Protein AF-A0A7W6E7V9-F1 (afdb_monomer_lite)

pLDDT: mean 77.01, std 16.04, range [40.56, 95.31]

Secondary structure (DSSP, 8-state):
-HHHHHHHHHHHHHHHHHHHHHHHHHHHHHHH--SSTTTSTT--HHHHHHHHHHHHHHHHGGGSS--HHHHHHHHHHHHHHHHHHHHHHHHHHHHHHHHHHH--S-TTSHHHHHHHHHHHHTT-HHHHHHHHHHHHHHHHHHHHHTTTTS---TTSSSSS--

Sequence (162 aa):
MKWFMQMSLERRIFGCATAVAGLIVSFAIANGDWSLVRHLPGWPFHVAAIPGAGLAGLLFCNAFGREGPVGWIIAILAAALMTFVGSVLGAQLLTMSAAVVLGGSIMNLGGALGMLVVVDSATSPLVICVWLLSMAALHLLRRKLRGGWIPPRIWSRKMLSL

Radius of gyration: 19.16 Å; chains: 1; bounding box: 55×26×64 Å

Foldseek 3Di:
DVVVVLVVVLLQVQLQLQLVLLLQLVVCLVVFDDDVCVVVPPQPLSQLSNNLRSVLSSVLLVLAQDDDPVSVVSLVVSLLVSQLRSLLRSQLVSQVVCCVVVVDPRNPCSSVSSNVSSVRLVVTPRSVVSSVVSSVVSRNSSNVSVVVPDDPCPPPPVPVPD

Structure (mmCIF, N/CA/C/O backbone):
data_AF-A0A7W6E7V9-F1
#
_entry.id   AF-A0A7W6E7V9-F1
#
loop_
_atom_site.group_PDB
_atom_site.id
_atom_site.type_symbol
_atom_site.label_atom_id
_atom_site.label_alt_id
_atom_site.label_comp_id
_atom_site.label_asym_id
_atom_site.label_entity_id
_atom_site.label_seq_id
_atom_site.pdbx_PDB_ins_code
_atom_site.Cartn_x
_atom_site.Cartn_y
_atom_site.Cartn_z
_atom_site.occupancy
_atom_site.B_iso_or_equiv
_atom_site.auth_seq_id
_atom_site.auth_comp_id
_atom_site.auth_asym_id
_atom_site.auth_atom_id
_atom_site.pdbx_PDB_model_num
ATOM 1 N N . MET A 1 1 ? 4.360 -12.543 28.096 1.00 52.53 1 MET A N 1
ATOM 2 C CA . MET A 1 1 ? 4.622 -13.236 26.807 1.00 52.53 1 MET A CA 1
ATOM 3 C C . MET A 1 1 ? 3.457 -13.188 25.812 1.00 52.53 1 MET A C 1
ATOM 5 O O . MET A 1 1 ? 3.693 -12.773 24.685 1.00 52.53 1 MET A O 1
ATOM 9 N N . LYS A 1 2 ? 2.209 -13.524 26.192 1.00 45.94 2 LYS A N 1
ATOM 10 C CA . LYS A 1 2 ? 1.043 -13.515 25.271 1.00 45.94 2 LYS A CA 1
ATOM 11 C C . LYS A 1 2 ? 0.804 -12.173 24.546 1.00 45.94 2 LYS A C 1
ATOM 13 O O . LYS A 1 2 ? 0.515 -12.171 23.355 1.00 45.94 2 LYS A O 1
ATOM 18 N N . TRP A 1 3 ? 1.016 -11.044 25.229 1.00 40.56 3 TRP A N 1
ATOM 19 C CA . TRP A 1 3 ? 0.797 -9.698 24.673 1.00 40.56 3 TRP A CA 1
ATOM 20 C C . TRP A 1 3 ? 1.794 -9.309 23.563 1.00 40.56 3 TRP A C 1
ATOM 22 O O . TRP A 1 3 ? 1.407 -8.765 22.532 1.00 40.56 3 TRP A O 1
ATOM 32 N N . PHE A 1 4 ? 3.072 -9.672 23.721 1.00 43.44 4 PHE A N 1
ATOM 33 C CA . PHE A 1 4 ? 4.098 -9.465 22.688 1.00 43.44 4 PHE A CA 1
ATOM 34 C C . PHE A 1 4 ? 3.830 -10.321 21.441 1.00 43.44 4 PHE A C 1
ATOM 36 O O . PHE A 1 4 ? 3.965 -9.840 20.316 1.00 43.44 4 PHE A O 1
ATOM 43 N N . MET A 1 5 ? 3.384 -11.569 21.629 1.00 53.94 5 MET A N 1
ATOM 44 C CA .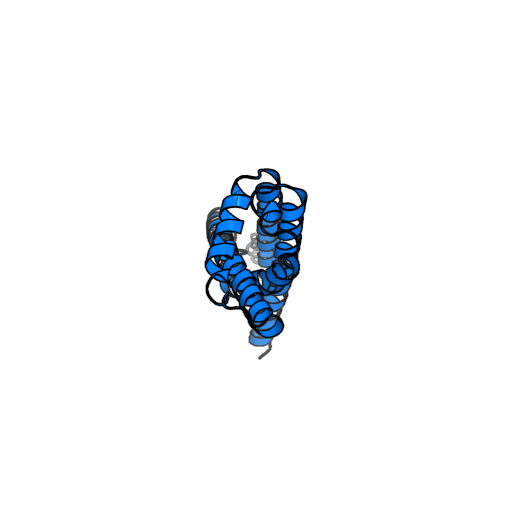 MET A 1 5 ? 2.998 -12.447 20.519 1.00 53.94 5 MET A CA 1
ATOM 45 C C . MET A 1 5 ? 1.764 -11.933 19.763 1.00 53.94 5 MET A C 1
ATOM 47 O O . MET A 1 5 ? 1.778 -11.934 18.533 1.00 53.94 5 MET A O 1
ATOM 51 N N . GLN A 1 6 ? 0.738 -11.425 20.456 1.00 57.06 6 GLN A N 1
ATOM 52 C CA . GLN A 1 6 ? -0.442 -10.826 19.813 1.00 57.06 6 GLN A CA 1
ATOM 53 C C . GLN A 1 6 ? -0.101 -9.573 19.000 1.00 57.06 6 GLN A C 1
ATOM 55 O O . GLN A 1 6 ? -0.512 -9.472 17.844 1.00 57.06 6 GLN A O 1
ATOM 60 N N . MET A 1 7 ? 0.732 -8.674 19.535 1.00 55.59 7 MET A N 1
ATOM 61 C CA . MET A 1 7 ? 1.205 -7.516 18.768 1.00 55.59 7 MET A CA 1
ATOM 62 C C . MET A 1 7 ? 2.016 -7.917 17.530 1.00 55.59 7 MET A C 1
ATOM 64 O O . MET A 1 7 ? 1.944 -7.236 16.504 1.00 55.59 7 MET A O 1
ATOM 68 N N . SER A 1 8 ? 2.755 -9.031 17.588 1.00 73.50 8 SER A N 1
ATOM 69 C CA . SER A 1 8 ? 3.451 -9.564 16.413 1.00 73.50 8 SER A CA 1
ATOM 70 C C . SER A 1 8 ? 2.480 -10.077 15.342 1.00 73.50 8 SER A C 1
ATOM 72 O O . SER A 1 8 ? 2.716 -9.867 14.154 1.00 73.50 8 SER A O 1
ATOM 74 N N . LEU A 1 9 ? 1.365 -10.694 15.747 1.00 81.00 9 LEU A N 1
ATOM 75 C CA . LEU A 1 9 ? 0.398 -11.295 14.833 1.00 81.00 9 LEU A CA 1
ATOM 76 C C . LEU A 1 9 ? -0.442 -10.234 14.117 1.00 81.00 9 LEU A C 1
ATOM 78 O O . LEU A 1 9 ? -0.586 -10.293 12.900 1.00 81.00 9 LEU A O 1
ATOM 82 N N . GLU A 1 10 ? -0.936 -9.227 14.837 1.00 82.44 10 GLU A N 1
ATOM 83 C CA . GLU A 1 10 ? -1.695 -8.123 14.236 1.00 82.44 10 GLU A CA 1
ATOM 84 C C . GLU A 1 10 ? -0.879 -7.362 13.189 1.00 82.44 10 GLU A C 1
ATOM 86 O O . GLU A 1 10 ? -1.392 -7.027 12.121 1.00 82.44 10 GLU A O 1
ATOM 91 N N . ARG A 1 11 ? 0.406 -7.109 13.478 1.00 84.62 11 ARG A N 1
ATOM 92 C CA . ARG A 1 11 ? 1.314 -6.466 12.523 1.00 84.62 11 ARG A CA 1
ATOM 93 C C . ARG A 1 11 ? 1.528 -7.335 11.291 1.00 84.62 11 ARG A C 1
ATOM 95 O O . ARG A 1 11 ? 1.448 -6.809 10.190 1.00 84.62 11 ARG A O 1
ATOM 102 N N . ARG A 1 12 ? 1.731 -8.647 11.458 1.00 85.00 12 ARG A N 1
ATOM 103 C CA . ARG A 1 12 ? 1.862 -9.592 10.334 1.00 85.00 12 ARG A CA 1
ATOM 104 C C . ARG A 1 12 ? 0.611 -9.609 9.459 1.00 85.00 12 ARG A C 1
ATOM 106 O O . ARG A 1 12 ? 0.733 -9.463 8.251 1.00 85.00 12 ARG A O 1
ATOM 113 N N . ILE A 1 13 ? -0.577 -9.711 10.061 1.00 89.25 13 ILE A N 1
ATOM 114 C CA . ILE A 1 13 ? -1.855 -9.686 9.329 1.00 89.25 13 ILE A CA 1
ATOM 115 C C . ILE A 1 13 ? -1.995 -8.375 8.553 1.00 89.25 13 ILE A C 1
ATOM 117 O O . ILE A 1 13 ? -2.340 -8.396 7.375 1.00 89.25 13 ILE A O 1
ATOM 121 N N . PHE A 1 14 ? -1.693 -7.239 9.188 1.00 90.06 14 PHE A N 1
ATOM 122 C CA . PHE A 1 14 ? -1.761 -5.939 8.528 1.00 90.06 14 PHE A CA 1
ATOM 123 C C . PHE A 1 14 ? -0.742 -5.813 7.386 1.00 90.06 14 PHE A C 1
ATOM 125 O O . PHE A 1 14 ? -1.095 -5.336 6.312 1.00 90.06 14 PHE A O 1
ATOM 132 N N . GLY A 1 15 ? 0.491 -6.290 7.576 1.00 88.56 15 GLY A N 1
ATOM 133 C CA . GLY A 1 15 ? 1.508 -6.349 6.525 1.00 88.56 15 GLY A CA 1
ATOM 134 C C . GLY A 1 15 ? 1.051 -7.186 5.329 1.00 88.56 15 GLY A C 1
ATOM 135 O O . GLY A 1 15 ? 1.086 -6.703 4.202 1.00 88.56 15 GLY A O 1
ATOM 136 N N . CYS A 1 16 ? 0.522 -8.392 5.563 1.00 90.12 16 CYS A N 1
ATOM 137 C CA . CYS A 1 16 ? -0.032 -9.236 4.499 1.00 90.12 16 CYS A CA 1
ATOM 138 C C . CYS A 1 16 ? -1.213 -8.566 3.784 1.00 90.12 16 CYS A C 1
ATOM 140 O O . CYS A 1 16 ? -1.259 -8.553 2.558 1.00 90.12 16 CYS A O 1
ATOM 142 N N . ALA A 1 17 ? -2.144 -7.965 4.529 1.00 92.62 17 ALA A N 1
ATOM 143 C CA . ALA A 1 17 ? -3.268 -7.240 3.941 1.00 92.62 17 ALA A CA 1
ATOM 144 C C . ALA A 1 17 ? -2.798 -6.047 3.094 1.00 92.62 17 ALA A C 1
ATOM 146 O O . ALA A 1 17 ? -3.354 -5.788 2.031 1.00 92.62 17 ALA A O 1
ATOM 147 N N . THR A 1 18 ? -1.744 -5.354 3.531 1.00 92.56 18 THR A N 1
ATOM 148 C CA . THR A 1 18 ? -1.155 -4.238 2.781 1.00 92.56 18 THR A CA 1
ATOM 149 C C . THR A 1 18 ? -0.452 -4.729 1.516 1.00 92.56 18 THR A C 1
ATOM 151 O O . THR A 1 18 ? -0.567 -4.088 0.478 1.00 92.56 18 THR A O 1
ATOM 154 N N . ALA A 1 19 ? 0.206 -5.891 1.556 1.00 90.44 19 ALA A N 1
ATOM 155 C CA . ALA A 1 19 ? 0.782 -6.524 0.370 1.00 90.44 19 ALA A CA 1
ATOM 156 C C . ALA A 1 19 ? -0.296 -6.887 -0.668 1.00 90.44 19 ALA A C 1
ATOM 158 O O . ALA A 1 19 ? -0.129 -6.616 -1.856 1.00 90.44 19 ALA A O 1
ATOM 159 N N . VAL A 1 20 ? -1.434 -7.430 -0.217 1.00 92.12 20 VAL A N 1
ATOM 160 C CA . VAL A 1 20 ? -2.594 -7.716 -1.080 1.00 92.12 20 VAL A CA 1
ATOM 161 C C . VAL A 1 20 ? -3.188 -6.426 -1.650 1.00 92.12 20 VAL A C 1
ATOM 163 O O . VAL A 1 20 ? -3.447 -6.355 -2.847 1.00 92.12 20 VAL A O 1
ATOM 166 N N . ALA A 1 21 ? -3.352 -5.385 -0.831 1.00 90.44 21 ALA A N 1
ATOM 167 C CA . ALA A 1 21 ? -3.801 -4.075 -1.297 1.00 90.44 21 ALA A CA 1
ATOM 168 C C . ALA A 1 21 ? -2.846 -3.485 -2.350 1.00 90.44 21 ALA A C 1
ATOM 170 O O . ALA A 1 21 ? -3.298 -2.987 -3.377 1.00 90.44 21 ALA A O 1
ATOM 171 N N . GLY A 1 22 ? -1.532 -3.596 -2.134 1.00 86.31 22 GLY A N 1
ATOM 172 C CA . GLY A 1 22 ? -0.511 -3.188 -3.099 1.00 86.31 22 GLY A CA 1
ATOM 173 C C . GLY A 1 22 ? -0.626 -3.935 -4.427 1.00 86.31 22 GLY A C 1
ATOM 174 O O . GLY A 1 22 ? -0.542 -3.313 -5.482 1.00 86.31 22 GLY A O 1
ATOM 175 N N . LEU A 1 23 ? -0.898 -5.243 -4.389 1.00 87.62 23 LEU A N 1
ATOM 176 C CA . LEU A 1 23 ? -1.144 -6.045 -5.588 1.00 87.62 23 LEU A CA 1
ATOM 177 C C . LEU A 1 23 ? -2.414 -5.598 -6.331 1.00 87.62 23 LEU A C 1
ATOM 179 O O . LEU A 1 23 ? -2.374 -5.417 -7.545 1.00 87.62 23 LEU A O 1
ATOM 183 N N . ILE A 1 24 ? -3.522 -5.374 -5.617 1.00 88.06 24 ILE A N 1
ATOM 184 C CA . ILE A 1 24 ? -4.791 -4.905 -6.202 1.00 88.06 24 ILE A CA 1
ATOM 185 C C . ILE A 1 24 ? -4.605 -3.546 -6.885 1.00 88.06 24 ILE A C 1
ATOM 187 O O . ILE A 1 24 ? -4.993 -3.377 -8.040 1.00 88.06 24 ILE A O 1
ATOM 191 N N . VAL A 1 25 ? -3.978 -2.586 -6.197 1.00 85.75 25 VAL A N 1
ATOM 192 C CA . VAL A 1 25 ? -3.696 -1.255 -6.756 1.00 85.75 25 VAL A CA 1
ATOM 193 C C . VAL A 1 25 ? -2.749 -1.364 -7.950 1.00 85.75 25 VAL A C 1
ATOM 195 O O . VAL A 1 25 ? -2.969 -0.715 -8.964 1.00 85.75 25 VAL A O 1
ATOM 198 N N . SER A 1 26 ? -1.746 -2.240 -7.882 1.00 82.25 26 SER A N 1
ATOM 199 C CA . SER A 1 26 ? -0.842 -2.516 -8.999 1.00 82.25 26 SER A CA 1
ATOM 200 C C . SER A 1 26 ? -1.581 -3.068 -10.227 1.00 82.25 26 SER A C 1
ATOM 202 O O . SER A 1 26 ? -1.313 -2.626 -11.342 1.00 82.25 26 SER A O 1
ATOM 204 N N . PHE A 1 27 ? -2.563 -3.960 -10.058 1.00 82.31 27 PHE A N 1
ATOM 205 C CA . PHE A 1 27 ? -3.432 -4.393 -11.160 1.00 82.31 27 PHE A CA 1
ATOM 206 C C . PHE A 1 27 ? -4.332 -3.276 -11.687 1.00 82.31 27 PHE A C 1
ATOM 208 O O . PHE A 1 27 ? -4.544 -3.195 -12.895 1.00 82.31 27 PHE A O 1
ATOM 215 N N . ALA A 1 28 ? -4.846 -2.404 -10.820 1.00 81.44 28 ALA A N 1
ATOM 216 C CA . ALA A 1 28 ? -5.618 -1.246 -11.259 1.00 81.44 28 ALA A CA 1
ATOM 217 C C . ALA A 1 28 ? -4.765 -0.280 -12.093 1.00 81.44 28 ALA A C 1
ATOM 219 O O . ALA A 1 28 ? -5.239 0.198 -13.114 1.00 81.44 28 ALA A O 1
ATOM 220 N N . ILE A 1 29 ? -3.501 -0.059 -11.719 1.00 77.75 29 ILE A N 1
ATOM 221 C CA . ILE A 1 29 ? -2.542 0.726 -12.512 1.00 77.75 29 ILE A CA 1
ATOM 222 C C . ILE A 1 29 ? -2.314 0.063 -13.877 1.00 77.75 29 ILE A C 1
ATOM 224 O O . ILE A 1 29 ? -2.404 0.727 -14.901 1.00 77.75 29 ILE A O 1
ATOM 228 N N . ALA A 1 30 ? -2.105 -1.258 -13.908 1.00 73.88 30 ALA A N 1
ATOM 229 C CA . ALA A 1 30 ? -1.880 -2.013 -15.147 1.00 73.88 30 ALA A CA 1
ATOM 230 C C . ALA A 1 30 ? -3.032 -1.916 -16.155 1.00 73.88 30 ALA A C 1
ATOM 232 O O . ALA A 1 30 ? -2.803 -1.885 -17.360 1.00 73.88 30 ALA A O 1
ATOM 233 N N . ASN A 1 31 ? -4.268 -1.939 -15.651 1.00 70.69 31 ASN A N 1
ATOM 234 C CA . ASN A 1 31 ? -5.476 -2.011 -16.470 1.00 70.69 31 ASN A CA 1
ATOM 235 C C . ASN A 1 31 ? -6.139 -0.641 -16.689 1.00 70.69 31 ASN A C 1
ATOM 237 O O . ASN A 1 31 ? -6.960 -0.506 -17.593 1.00 70.69 31 ASN A O 1
ATOM 241 N N . GLY A 1 32 ? -5.829 0.349 -15.847 1.00 57.72 32 GLY A N 1
ATOM 242 C CA . GLY A 1 32 ? -6.584 1.594 -15.715 1.00 57.72 32 GLY A CA 1
ATOM 243 C C . GLY A 1 32 ? -5.955 2.831 -16.344 1.00 57.72 32 GLY A C 1
ATOM 244 O O . GLY A 1 32 ? -6.703 3.732 -16.710 1.00 57.72 32 GLY A O 1
ATOM 245 N N . ASP A 1 33 ? -4.628 2.897 -16.498 1.00 58.56 33 ASP A N 1
ATOM 246 C CA . ASP A 1 33 ? -3.982 4.048 -17.137 1.00 58.56 33 ASP A CA 1
ATOM 247 C C . ASP A 1 33 ? -2.634 3.688 -17.768 1.00 58.56 33 ASP A C 1
ATOM 249 O O . ASP A 1 33 ? -1.847 2.922 -17.216 1.00 58.56 33 ASP A O 1
ATOM 253 N N . TRP A 1 34 ? -2.393 4.188 -18.979 1.00 55.62 34 TRP A N 1
ATOM 254 C CA . TRP A 1 34 ? -1.377 3.640 -19.879 1.00 55.62 34 TRP A CA 1
ATOM 255 C C . TRP A 1 34 ? -0.165 4.575 -20.115 1.00 55.62 34 TRP A C 1
ATOM 257 O O . TRP A 1 34 ? 0.557 4.370 -21.089 1.00 55.62 34 TRP A O 1
ATOM 267 N N . SER A 1 35 ? 0.110 5.599 -19.304 1.00 55.72 35 SER A N 1
ATOM 268 C CA . SER A 1 35 ? 1.238 6.515 -19.577 1.00 55.72 35 SER A CA 1
ATOM 269 C C . SER A 1 35 ? 2.608 5.944 -19.177 1.00 55.72 35 SER A C 1
ATOM 271 O O . SER A 1 35 ? 3.438 5.758 -20.070 1.00 55.72 35 SER A O 1
ATOM 273 N N . LEU A 1 36 ? 2.882 5.581 -17.911 1.00 51.50 36 LEU A N 1
ATOM 274 C CA . LEU A 1 36 ? 4.199 5.005 -17.545 1.00 51.50 36 LEU A CA 1
ATOM 275 C C . LEU A 1 36 ? 4.336 3.495 -17.806 1.00 51.50 36 LEU A C 1
ATOM 277 O O . LEU A 1 36 ? 5.425 3.034 -18.149 1.00 51.50 36 LEU A O 1
ATOM 281 N N . VAL A 1 37 ? 3.257 2.709 -17.689 1.00 51.94 37 VAL A N 1
ATOM 282 C CA . VAL A 1 37 ? 3.293 1.244 -17.918 1.00 51.94 37 VAL A CA 1
ATOM 283 C C . VAL A 1 37 ? 3.657 0.909 -19.376 1.00 51.94 37 VAL A C 1
ATOM 285 O O . VAL A 1 37 ? 4.347 -0.079 -19.622 1.00 51.94 37 VAL A O 1
ATOM 288 N N . ARG A 1 38 ? 3.305 1.775 -20.344 1.00 51.03 38 ARG A N 1
ATOM 289 C CA . ARG A 1 38 ? 3.745 1.679 -21.756 1.00 51.03 38 ARG A CA 1
ATOM 290 C C . ARG A 1 38 ? 5.251 1.856 -21.954 1.00 51.03 38 ARG A C 1
ATOM 292 O O . ARG A 1 38 ? 5.764 1.399 -22.970 1.00 51.03 38 ARG A O 1
ATOM 299 N N . HIS A 1 39 ? 5.942 2.516 -21.023 1.00 51.28 39 HIS A N 1
ATOM 300 C CA . HIS A 1 39 ? 7.391 2.753 -21.074 1.00 51.28 39 HIS A CA 1
ATOM 301 C C . HIS A 1 39 ? 8.186 1.710 -20.275 1.00 51.28 39 HIS A C 1
ATOM 303 O O . HIS A 1 39 ? 9.3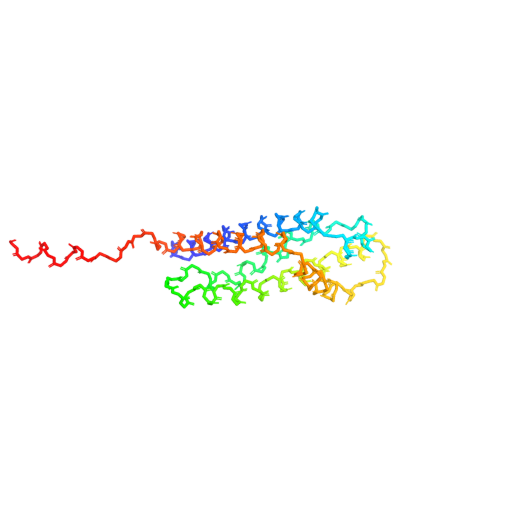96 1.590 -20.454 1.00 51.28 39 HIS A O 1
ATOM 309 N N . LEU A 1 40 ? 7.506 0.915 -19.439 1.00 55.28 40 LEU A N 1
ATOM 310 C CA . LEU A 1 40 ? 8.056 -0.252 -18.742 1.00 55.28 40 LEU A CA 1
ATOM 311 C C . LEU A 1 40 ? 7.337 -1.572 -19.127 1.00 55.28 40 LEU A C 1
ATOM 313 O O . LEU A 1 40 ? 7.033 -2.379 -18.239 1.00 55.28 40 LEU A O 1
ATOM 317 N N . PRO A 1 41 ? 7.034 -1.831 -20.418 1.00 47.97 41 PRO A N 1
ATOM 318 C CA . PRO A 1 41 ? 6.323 -3.035 -20.818 1.00 47.97 41 PRO A CA 1
ATOM 319 C C . PRO A 1 41 ? 7.213 -4.255 -20.547 1.00 47.97 41 PRO A C 1
ATOM 321 O O . PRO A 1 41 ? 8.344 -4.339 -21.022 1.00 47.97 41 PRO A O 1
ATOM 324 N N . GLY A 1 42 ? 6.710 -5.198 -19.749 1.00 55.50 42 GLY A N 1
ATOM 325 C CA . GLY A 1 42 ? 7.413 -6.440 -19.406 1.00 55.50 42 GLY A CA 1
ATOM 326 C C . GLY A 1 42 ? 8.168 -6.435 -18.073 1.00 55.50 42 GLY A C 1
ATOM 327 O O . GLY A 1 42 ? 8.745 -7.459 -17.712 1.00 55.50 42 GLY A O 1
ATOM 328 N N . TRP A 1 43 ? 8.157 -5.341 -17.303 1.00 57.81 43 TRP A N 1
ATOM 329 C CA . TRP A 1 43 ? 8.734 -5.357 -15.953 1.00 57.81 43 TRP A CA 1
ATOM 330 C C . TRP A 1 43 ? 7.797 -6.062 -14.959 1.00 57.81 43 TRP A C 1
ATOM 332 O O . TRP A 1 43 ? 6.597 -5.785 -14.964 1.00 57.81 43 TRP A O 1
ATOM 342 N N . PRO A 1 44 ? 8.294 -6.933 -14.058 1.00 66.56 44 PRO A N 1
ATOM 343 C CA . PRO A 1 44 ? 7.460 -7.623 -13.072 1.00 66.56 44 PRO A CA 1
ATOM 344 C C . PRO A 1 44 ? 7.073 -6.704 -11.896 1.00 66.56 44 PRO A C 1
ATOM 346 O O . PRO A 1 44 ? 7.269 -7.028 -10.726 1.00 66.56 44 PRO A O 1
ATOM 349 N N . PHE A 1 45 ? 6.501 -5.533 -12.190 1.00 66.12 45 PHE A N 1
ATOM 350 C CA . PHE A 1 45 ? 6.153 -4.513 -11.195 1.00 66.12 45 PHE A CA 1
ATOM 351 C C . PHE A 1 45 ? 5.117 -5.010 -10.173 1.00 66.12 45 PHE A C 1
ATOM 353 O O . PHE A 1 45 ? 5.184 -4.642 -9.002 1.00 66.12 45 PHE A O 1
ATOM 360 N N . HIS A 1 46 ? 4.228 -5.924 -10.573 1.00 72.38 46 HIS A N 1
ATOM 361 C CA . HIS A 1 46 ? 3.319 -6.633 -9.666 1.00 72.38 46 HIS A CA 1
ATOM 362 C C . HIS A 1 46 ? 4.064 -7.416 -8.578 1.00 72.38 46 HIS A C 1
ATOM 364 O O . HIS A 1 46 ? 3.668 -7.408 -7.414 1.00 72.38 46 HIS A O 1
ATOM 370 N N . VAL A 1 47 ? 5.172 -8.066 -8.950 1.00 71.12 47 VAL A N 1
ATOM 371 C CA . VAL A 1 47 ? 5.995 -8.877 -8.041 1.00 71.12 47 VAL A CA 1
ATOM 372 C C . VAL A 1 47 ? 6.711 -7.986 -7.032 1.00 71.12 47 VAL A C 1
ATOM 374 O O . VAL A 1 47 ? 6.848 -8.367 -5.876 1.00 71.12 47 VAL A O 1
ATOM 377 N N . ALA A 1 48 ? 7.109 -6.782 -7.440 1.00 73.12 48 ALA A N 1
ATOM 378 C CA . ALA A 1 48 ? 7.727 -5.779 -6.577 1.00 73.12 48 ALA A CA 1
ATOM 379 C C . ALA A 1 48 ? 6.737 -5.058 -5.649 1.00 73.12 48 ALA A C 1
ATOM 381 O O . ALA A 1 48 ? 7.091 -4.697 -4.522 1.00 73.12 48 ALA A O 1
ATOM 382 N N . ALA A 1 49 ? 5.491 -4.875 -6.095 1.00 75.62 49 ALA A N 1
ATOM 383 C CA . ALA A 1 49 ? 4.445 -4.219 -5.317 1.00 75.62 49 ALA A CA 1
ATOM 384 C C . ALA A 1 49 ? 4.118 -4.980 -4.021 1.00 75.62 49 ALA A C 1
ATOM 386 O O . ALA A 1 49 ? 3.868 -4.358 -2.991 1.00 75.62 49 ALA A O 1
ATOM 387 N N . ILE A 1 50 ? 4.182 -6.316 -4.046 1.00 82.31 50 ILE A N 1
ATOM 388 C CA . ILE A 1 50 ? 3.891 -7.187 -2.896 1.00 82.31 50 ILE A CA 1
ATOM 389 C C . ILE A 1 50 ? 4.866 -6.947 -1.721 1.00 82.31 50 ILE A C 1
ATOM 391 O O . ILE A 1 50 ? 4.403 -6.549 -0.647 1.00 82.31 50 ILE A O 1
ATOM 395 N N . PRO A 1 51 ? 6.194 -7.154 -1.858 1.00 84.00 51 PRO A N 1
ATOM 396 C CA . PRO A 1 51 ? 7.135 -6.949 -0.761 1.00 84.00 51 PRO A CA 1
ATOM 397 C C . PRO A 1 51 ? 7.246 -5.471 -0.371 1.00 84.00 51 PRO A C 1
ATOM 399 O O . PRO A 1 51 ? 7.309 -5.173 0.821 1.00 84.00 51 PRO A O 1
ATOM 402 N N . GLY A 1 52 ? 7.202 -4.545 -1.338 1.00 86.44 52 GLY A N 1
ATOM 403 C CA . GLY A 1 52 ? 7.251 -3.107 -1.069 1.00 86.44 52 GLY A CA 1
ATOM 404 C C . GLY A 1 52 ? 6.081 -2.635 -0.203 1.00 86.44 52 GLY A C 1
ATOM 405 O O . GLY A 1 52 ? 6.284 -2.066 0.873 1.00 86.44 52 GLY A O 1
ATOM 406 N N . ALA A 1 53 ? 4.847 -2.939 -0.618 1.00 88.19 53 ALA A N 1
ATOM 407 C CA . ALA A 1 53 ? 3.651 -2.578 0.137 1.00 88.19 53 ALA A CA 1
ATOM 408 C C . ALA A 1 53 ? 3.556 -3.335 1.471 1.00 88.19 53 ALA A C 1
ATOM 410 O O . ALA A 1 53 ? 3.182 -2.744 2.482 1.00 88.19 53 ALA A O 1
ATOM 411 N N . GLY A 1 54 ? 3.941 -4.614 1.513 1.00 87.56 54 GLY A N 1
ATOM 412 C CA . GLY A 1 54 ? 3.944 -5.402 2.746 1.00 87.56 54 GLY A CA 1
ATOM 413 C C . GLY A 1 54 ? 4.872 -4.829 3.821 1.00 87.56 54 GLY A C 1
ATOM 414 O O . GLY A 1 54 ? 4.456 -4.657 4.970 1.00 87.56 54 GLY A O 1
ATOM 415 N N . LEU A 1 55 ? 6.107 -4.471 3.448 1.00 89.19 55 LEU A N 1
ATOM 416 C CA . LEU A 1 55 ? 7.074 -3.839 4.351 1.00 89.19 55 LEU A CA 1
ATOM 417 C C . LEU A 1 55 ? 6.604 -2.454 4.804 1.00 89.19 55 LEU A C 1
ATOM 419 O O . LEU A 1 55 ? 6.644 -2.154 5.999 1.00 89.19 55 LEU A O 1
ATOM 423 N N . ALA A 1 56 ? 6.093 -1.631 3.885 1.00 89.75 56 ALA A N 1
ATOM 424 C CA . ALA A 1 56 ? 5.531 -0.331 4.236 1.00 89.75 56 ALA A CA 1
ATOM 425 C C . ALA A 1 56 ? 4.336 -0.476 5.198 1.00 89.75 56 ALA A C 1
ATOM 427 O O . ALA A 1 56 ? 4.251 0.239 6.196 1.00 89.75 56 ALA A O 1
ATOM 428 N N . GLY A 1 57 ? 3.473 -1.471 4.988 1.00 87.19 57 GLY A N 1
ATOM 429 C CA . GLY A 1 57 ? 2.381 -1.801 5.902 1.00 87.19 57 GLY A CA 1
ATOM 430 C C . GLY A 1 57 ? 2.860 -2.083 7.326 1.00 87.19 57 GLY A C 1
ATOM 431 O O . GLY A 1 57 ? 2.271 -1.589 8.287 1.00 87.19 57 GLY A O 1
ATOM 432 N N . LEU A 1 58 ? 3.969 -2.812 7.491 1.00 88.88 58 LEU A N 1
ATOM 433 C CA . LEU A 1 58 ? 4.557 -3.072 8.811 1.00 88.88 58 LEU A CA 1
ATOM 434 C C . LEU A 1 58 ? 5.054 -1.793 9.500 1.00 88.88 58 LEU A C 1
ATOM 436 O O . LEU A 1 58 ? 4.859 -1.646 10.710 1.00 88.88 58 LEU A O 1
ATOM 440 N N . LEU A 1 59 ? 5.655 -0.872 8.740 1.00 88.44 59 LEU A N 1
ATOM 441 C CA . LEU A 1 59 ? 6.171 0.402 9.250 1.00 88.44 59 LEU A CA 1
ATOM 442 C C . LEU A 1 59 ? 5.039 1.350 9.671 1.00 88.44 59 LEU A C 1
ATOM 444 O O . LEU A 1 59 ? 5.090 1.948 10.746 1.00 88.44 59 LEU A O 1
ATOM 448 N N . PHE A 1 60 ? 3.985 1.445 8.858 1.00 90.94 60 PHE A N 1
ATOM 449 C CA . PHE A 1 60 ? 2.902 2.416 9.044 1.00 90.94 60 PHE A CA 1
ATOM 450 C C . PHE A 1 60 ? 1.675 1.864 9.792 1.00 90.94 60 PHE A C 1
ATOM 452 O O . PHE A 1 60 ? 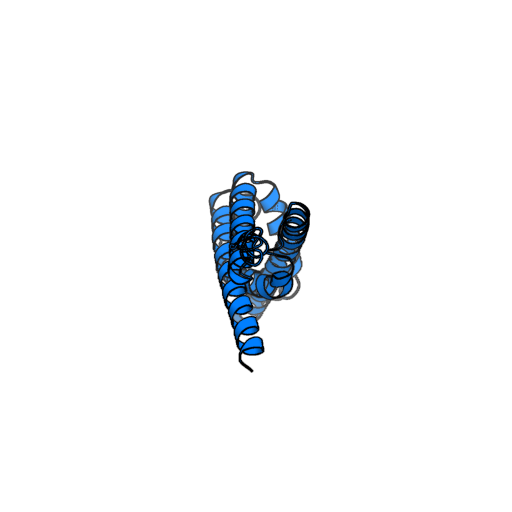0.750 2.617 10.094 1.00 90.94 60 PHE A O 1
ATOM 459 N N . CYS A 1 61 ? 1.671 0.587 10.191 1.00 88.75 61 CYS A N 1
ATOM 460 C CA . CYS A 1 61 ? 0.560 -0.099 10.876 1.00 88.75 61 CYS A CA 1
ATOM 461 C C . CYS A 1 61 ? -0.056 0.676 12.062 1.00 88.75 61 CYS A C 1
ATOM 463 O O . CYS A 1 61 ? -1.264 0.612 12.322 1.00 88.75 61 CYS A O 1
ATOM 465 N N . ASN A 1 62 ? 0.755 1.436 12.803 1.00 88.25 62 ASN A N 1
ATOM 466 C CA . ASN A 1 62 ? 0.292 2.182 13.974 1.00 88.25 62 ASN A CA 1
ATOM 467 C C . ASN A 1 62 ? -0.510 3.451 13.640 1.00 88.25 62 ASN A C 1
ATOM 469 O O . ASN A 1 62 ? -1.246 3.932 14.508 1.00 88.25 62 ASN A O 1
ATOM 473 N N . ALA A 1 63 ? -0.398 3.969 12.417 1.00 89.44 63 ALA A N 1
ATOM 474 C CA . ALA A 1 63 ? -1.137 5.144 11.967 1.00 89.44 63 ALA A CA 1
ATOM 475 C C . ALA A 1 63 ? -2.603 4.826 11.615 1.00 89.44 63 ALA A C 1
ATOM 477 O O . ALA A 1 63 ? -3.459 5.705 11.667 1.00 89.44 63 ALA A O 1
ATOM 478 N N . PHE A 1 64 ? -2.914 3.559 11.329 1.00 91.19 64 PHE A N 1
ATOM 479 C CA . PHE A 1 64 ? -4.249 3.108 10.939 1.00 91.19 64 PHE A CA 1
ATOM 480 C C . PHE A 1 64 ? -5.098 2.639 12.132 1.00 91.19 64 PHE A C 1
ATOM 482 O O . PHE A 1 64 ? -4.586 2.216 13.178 1.00 91.19 64 PHE A O 1
ATOM 489 N N . GLY A 1 65 ? -6.422 2.670 11.943 1.00 88.81 65 GLY A N 1
ATOM 490 C CA . GLY A 1 65 ? -7.415 2.112 12.863 1.00 88.81 65 GLY A CA 1
ATOM 491 C C . GLY A 1 65 ? -7.732 2.956 14.099 1.00 88.81 65 GLY A C 1
ATOM 492 O O . GLY A 1 65 ? -8.251 2.413 15.072 1.00 88.81 65 GLY A O 1
ATOM 493 N N . ARG A 1 66 ? -7.388 4.250 14.091 1.00 89.00 66 ARG A N 1
ATOM 494 C CA . ARG A 1 66 ? -7.776 5.212 15.136 1.00 89.00 66 ARG A CA 1
ATOM 495 C C . ARG A 1 66 ? -9.219 5.665 14.911 1.00 89.00 66 ARG A C 1
ATOM 497 O O . ARG A 1 66 ? -9.630 5.841 13.771 1.00 89.00 66 ARG A O 1
ATOM 504 N N . GLU A 1 67 ? -9.970 5.870 15.986 1.00 87.25 67 GLU A N 1
ATOM 505 C CA . GLU A 1 67 ? -11.369 6.296 15.897 1.00 87.25 67 GLU A CA 1
ATOM 506 C C . GLU A 1 67 ? -11.514 7.801 15.629 1.00 87.25 67 GLU A C 1
ATOM 508 O O . GLU A 1 67 ? -10.614 8.595 15.915 1.00 87.25 67 GLU A O 1
ATOM 513 N N . GLY A 1 68 ? -12.681 8.189 15.107 1.00 87.25 68 GLY A N 1
ATOM 514 C CA . GLY A 1 68 ? -13.045 9.585 14.867 1.00 87.25 68 GLY A CA 1
ATOM 515 C C . GLY A 1 68 ? -12.428 10.206 13.602 1.00 87.25 68 GLY A C 1
ATOM 516 O O . GLY A 1 68 ? -11.621 9.577 12.914 1.00 87.25 68 GLY A O 1
ATOM 517 N N . PRO A 1 69 ? -12.805 11.458 13.279 1.00 88.75 69 PRO A N 1
ATOM 518 C CA . PRO A 1 69 ? -12.379 12.145 12.054 1.00 88.75 69 PRO A CA 1
ATOM 519 C C . PRO A 1 69 ? -10.863 12.378 12.003 1.00 88.75 69 PRO A C 1
ATOM 521 O O . PRO A 1 69 ? -10.238 12.192 10.963 1.00 88.75 69 PRO A O 1
ATOM 524 N N . VAL A 1 70 ? -10.241 12.688 13.144 1.00 89.56 70 VAL A N 1
ATOM 525 C CA . VAL A 1 70 ? -8.781 12.844 13.254 1.00 89.56 70 VAL A CA 1
ATOM 526 C C . VAL A 1 70 ? -8.055 11.540 12.907 1.00 89.56 70 VAL A C 1
ATOM 528 O O . VAL A 1 70 ? -7.005 11.563 12.268 1.00 89.56 70 VAL A O 1
ATOM 531 N N . GLY A 1 71 ? -8.627 10.387 13.273 1.00 87.94 71 GLY A N 1
ATOM 532 C CA . GLY A 1 71 ? -8.077 9.080 12.928 1.00 87.94 71 GLY A CA 1
ATOM 533 C C . GLY A 1 71 ? -8.041 8.818 11.422 1.00 87.94 71 GLY A C 1
ATOM 534 O O . GLY A 1 71 ? -7.060 8.262 10.928 1.00 87.94 71 GLY A O 1
ATOM 535 N N . TRP A 1 72 ? -9.063 9.270 10.692 1.00 91.75 72 TRP A N 1
ATOM 536 C CA . TRP A 1 72 ? -9.112 9.197 9.230 1.00 91.75 72 TRP A CA 1
ATOM 537 C C . TRP A 1 72 ? -8.104 10.128 8.562 1.00 91.75 72 TRP A C 1
ATOM 539 O O . TRP A 1 72 ? -7.415 9.699 7.640 1.00 91.75 72 TRP A O 1
ATOM 549 N N . ILE A 1 73 ? -7.953 11.359 9.060 1.00 92.94 73 ILE A N 1
ATOM 550 C CA . ILE A 1 73 ? -6.957 12.311 8.540 1.00 92.94 73 ILE A CA 1
ATOM 551 C C . ILE A 1 73 ? -5.545 11.730 8.682 1.00 92.94 73 ILE A C 1
ATOM 553 O O . ILE A 1 73 ? -4.795 11.676 7.709 1.00 92.94 73 ILE A O 1
ATOM 557 N N . ILE A 1 74 ? -5.202 11.224 9.873 1.00 91.94 74 ILE A N 1
ATOM 558 C CA . ILE A 1 74 ? -3.905 10.577 10.119 1.00 91.94 74 ILE A CA 1
ATOM 559 C C . ILE A 1 74 ? -3.717 9.375 9.188 1.00 91.94 74 ILE A C 1
ATOM 561 O O . ILE A 1 74 ? -2.632 9.190 8.640 1.00 91.94 74 ILE A O 1
ATOM 565 N N . ALA A 1 75 ? -4.761 8.567 8.991 1.00 91.69 75 ALA A N 1
ATOM 566 C CA . ALA A 1 75 ? -4.687 7.391 8.135 1.00 91.69 75 ALA A CA 1
ATOM 567 C C . ALA A 1 75 ? -4.477 7.743 6.659 1.00 91.69 75 ALA A C 1
ATOM 569 O O . ALA A 1 75 ? -3.698 7.063 6.005 1.00 91.69 75 ALA A O 1
ATOM 570 N N . ILE A 1 76 ? -5.110 8.800 6.144 1.00 93.75 76 ILE A N 1
ATOM 571 C CA . ILE A 1 76 ? -4.921 9.257 4.758 1.00 93.75 76 ILE A CA 1
ATOM 572 C C . ILE A 1 76 ? -3.499 9.790 4.552 1.00 93.75 76 ILE A C 1
ATOM 574 O O . ILE A 1 76 ? -2.833 9.398 3.595 1.00 93.75 76 ILE A O 1
ATOM 578 N N . LEU A 1 77 ? -3.000 10.625 5.470 1.00 94.38 77 LEU A N 1
ATOM 579 C CA . LEU A 1 77 ? -1.626 11.139 5.404 1.00 94.38 77 LEU A CA 1
ATOM 580 C C . LEU A 1 77 ? -0.601 10.000 5.465 1.00 94.38 77 LEU A C 1
ATOM 582 O O . LEU A 1 77 ? 0.333 9.941 4.664 1.00 94.38 77 LEU A O 1
ATOM 586 N N . ALA A 1 78 ? -0.805 9.053 6.383 1.00 92.81 78 ALA A N 1
ATOM 587 C CA . ALA A 1 78 ? 0.035 7.871 6.488 1.00 92.81 78 ALA A CA 1
ATOM 588 C C . ALA A 1 78 ? -0.090 6.956 5.267 1.00 92.81 78 ALA A C 1
ATOM 590 O O . ALA A 1 78 ? 0.913 6.395 4.851 1.00 92.81 78 ALA A O 1
ATOM 591 N N . ALA A 1 79 ? -1.276 6.818 4.670 1.00 92.56 79 ALA A N 1
ATOM 592 C CA . ALA A 1 79 ? -1.487 6.033 3.459 1.00 92.56 79 ALA A CA 1
ATOM 593 C C . ALA A 1 79 ? -0.711 6.605 2.272 1.00 92.56 79 ALA A C 1
ATOM 595 O O . ALA A 1 79 ? -0.072 5.841 1.549 1.00 92.56 79 ALA A O 1
ATOM 596 N N . ALA A 1 80 ? -0.713 7.929 2.094 1.00 92.56 80 ALA A N 1
ATOM 597 C CA . ALA A 1 80 ? 0.074 8.582 1.052 1.00 92.56 80 ALA A CA 1
ATOM 598 C C . ALA A 1 80 ? 1.572 8.291 1.243 1.00 92.56 80 ALA A C 1
ATOM 600 O O . ALA A 1 80 ? 2.212 7.732 0.353 1.00 92.56 80 ALA A O 1
ATOM 601 N N . LEU A 1 81 ? 2.110 8.556 2.439 1.00 93.81 81 LEU A N 1
ATOM 602 C CA . LEU A 1 81 ? 3.516 8.283 2.767 1.00 93.81 81 LEU A CA 1
ATOM 603 C C . LEU A 1 81 ? 3.879 6.799 2.622 1.00 93.81 81 LEU A C 1
ATOM 605 O O . LEU A 1 81 ? 4.905 6.466 2.035 1.00 93.81 81 LEU A O 1
ATOM 609 N N . MET A 1 82 ? 3.020 5.904 3.107 1.00 94.38 82 MET A N 1
ATOM 610 C CA . MET A 1 82 ? 3.182 4.455 2.986 1.00 94.38 82 MET A CA 1
ATOM 611 C C . MET A 1 82 ? 3.215 4.014 1.522 1.00 94.38 82 MET A C 1
ATOM 613 O O . MET A 1 82 ? 3.975 3.114 1.182 1.00 94.38 82 MET A O 1
ATOM 617 N N . THR A 1 83 ? 2.433 4.655 0.652 1.00 91.12 83 THR A N 1
ATOM 618 C CA . THR A 1 83 ? 2.406 4.361 -0.787 1.00 91.12 83 THR A CA 1
ATOM 619 C C . THR A 1 83 ? 3.717 4.772 -1.454 1.00 91.12 83 THR A C 1
ATOM 621 O O . THR A 1 83 ? 4.294 3.973 -2.188 1.00 91.12 83 THR A O 1
ATOM 624 N N . PHE A 1 84 ? 4.252 5.956 -1.134 1.00 91.19 84 PHE A N 1
ATOM 625 C CA . PHE A 1 84 ? 5.574 6.376 -1.615 1.00 91.19 84 PHE A CA 1
ATOM 626 C C . PHE A 1 84 ? 6.685 5.447 -1.120 1.00 91.19 84 PHE A C 1
ATOM 628 O O . PHE A 1 84 ? 7.456 4.933 -1.927 1.00 91.19 84 PHE A O 1
ATOM 635 N N . VAL A 1 85 ? 6.738 5.171 0.187 1.00 92.12 85 VAL A N 1
ATOM 636 C CA . VAL A 1 85 ? 7.748 4.278 0.778 1.00 92.12 85 VAL A CA 1
ATOM 637 C C . VAL A 1 85 ? 7.641 2.871 0.193 1.00 92.12 85 VAL A C 1
ATOM 639 O O . VAL A 1 85 ? 8.651 2.291 -0.195 1.00 92.12 85 VAL A O 1
ATOM 642 N N . GLY A 1 86 ? 6.429 2.327 0.082 1.00 90.19 86 GLY A N 1
ATOM 643 C CA . GLY A 1 86 ? 6.199 1.000 -0.479 1.00 90.19 86 GLY A CA 1
ATOM 644 C C . GLY A 1 86 ? 6.602 0.903 -1.947 1.00 90.19 86 GLY A C 1
ATOM 645 O O . GLY A 1 86 ? 7.235 -0.077 -2.332 1.00 90.19 86 GLY A O 1
ATOM 646 N N . SER A 1 87 ? 6.307 1.933 -2.743 1.00 87.25 87 SER A N 1
ATOM 647 C CA . SER A 1 87 ? 6.701 1.991 -4.152 1.00 87.25 87 SER A CA 1
ATOM 648 C C . SER A 1 87 ? 8.220 2.084 -4.320 1.00 87.25 87 SER A C 1
ATOM 650 O O . SER A 1 87 ? 8.801 1.322 -5.089 1.00 87.25 87 SER A O 1
ATOM 652 N N . VAL A 1 88 ? 8.885 2.950 -3.545 1.00 89.00 88 VAL A N 1
ATOM 653 C CA . VAL A 1 88 ? 10.352 3.083 -3.536 1.00 89.00 88 VAL A CA 1
ATOM 654 C C . VAL A 1 88 ? 11.017 1.765 -3.145 1.00 89.00 88 VAL A C 1
ATOM 656 O O . VAL A 1 88 ? 11.913 1.302 -3.847 1.00 89.00 88 VAL A O 1
ATOM 659 N N . LEU A 1 89 ? 10.565 1.131 -2.058 1.00 87.50 89 LEU A N 1
ATOM 660 C CA . LEU A 1 89 ? 11.110 -0.148 -1.599 1.00 87.50 89 LEU A CA 1
ATOM 661 C C . LEU A 1 89 ? 10.885 -1.259 -2.627 1.00 87.50 89 LEU A C 1
ATOM 663 O O . LEU A 1 89 ? 11.816 -1.995 -2.943 1.00 87.50 89 LEU A O 1
ATOM 667 N N . GLY A 1 90 ? 9.670 -1.370 -3.168 1.00 85.44 90 GLY A N 1
ATOM 668 C CA . GLY A 1 90 ? 9.341 -2.367 -4.183 1.00 85.44 90 GLY A CA 1
ATOM 669 C C . GLY A 1 90 ? 10.202 -2.204 -5.434 1.00 85.44 90 GLY A C 1
ATOM 670 O O . GLY A 1 90 ? 10.861 -3.150 -5.863 1.00 85.44 90 GLY A O 1
ATOM 671 N N . ALA A 1 91 ? 10.254 -0.993 -5.988 1.00 82.94 91 ALA A N 1
ATOM 672 C CA . ALA A 1 91 ? 11.023 -0.705 -7.192 1.00 82.94 91 ALA A CA 1
ATOM 673 C C . ALA A 1 91 ? 12.536 -0.881 -6.979 1.00 82.94 91 ALA A C 1
ATOM 675 O O . ALA A 1 91 ? 13.209 -1.417 -7.854 1.00 82.94 91 ALA A O 1
ATOM 676 N N . GLN A 1 92 ? 13.068 -0.523 -5.806 1.00 83.69 92 GLN A N 1
ATOM 677 C CA . GLN A 1 92 ? 14.475 -0.757 -5.478 1.00 83.69 92 GLN A CA 1
ATOM 678 C C . GLN A 1 92 ? 14.809 -2.255 -5.382 1.00 83.69 92 GLN A C 1
ATOM 680 O O . GLN A 1 92 ? 15.828 -2.697 -5.913 1.00 83.69 92 GLN A O 1
ATOM 685 N N . LEU A 1 93 ? 13.945 -3.059 -4.754 1.00 82.12 93 LEU A N 1
ATOM 686 C CA . LEU A 1 93 ? 14.113 -4.517 -4.702 1.00 82.12 93 LEU A CA 1
ATOM 687 C C . LEU A 1 93 ? 14.084 -5.138 -6.107 1.00 82.12 93 LEU A C 1
ATOM 689 O O . LEU A 1 93 ? 14.877 -6.032 -6.417 1.00 82.12 93 LEU A O 1
ATOM 693 N N . LEU A 1 94 ? 13.207 -4.636 -6.977 1.00 78.75 94 LEU A N 1
ATOM 694 C CA . LEU A 1 94 ? 13.134 -5.053 -8.374 1.00 78.75 94 LEU A CA 1
ATOM 695 C C . LEU A 1 94 ? 14.430 -4.734 -9.131 1.00 78.75 94 LEU A C 1
ATOM 697 O O . LEU A 1 94 ? 14.986 -5.608 -9.786 1.00 78.75 94 LEU A O 1
ATOM 701 N N . THR A 1 95 ? 14.946 -3.506 -9.030 1.00 76.94 95 THR A N 1
ATOM 702 C CA . THR A 1 95 ? 16.164 -3.117 -9.757 1.00 76.94 95 THR A CA 1
ATOM 703 C C . THR A 1 95 ? 17.401 -3.842 -9.243 1.00 76.94 95 THR A C 1
ATOM 705 O O . THR A 1 95 ? 18.271 -4.191 -10.037 1.00 76.94 95 THR A O 1
ATOM 708 N N . MET A 1 96 ? 17.477 -4.120 -7.937 1.00 77.25 96 MET A N 1
ATOM 709 C CA . MET A 1 96 ? 18.566 -4.916 -7.362 1.00 77.25 96 MET A CA 1
ATOM 710 C C . MET A 1 96 ? 18.511 -6.372 -7.835 1.00 77.25 96 MET A C 1
ATOM 712 O O . MET A 1 96 ? 19.530 -6.912 -8.256 1.00 77.25 96 MET A O 1
ATOM 716 N N . SER A 1 97 ? 17.332 -7.001 -7.824 1.00 74.31 97 SER A N 1
ATOM 717 C CA . SER A 1 97 ? 17.182 -8.378 -8.321 1.00 74.31 97 SER A CA 1
ATOM 718 C C . SER A 1 97 ? 17.453 -8.485 -9.826 1.00 74.31 97 SER A C 1
ATOM 720 O O . SER A 1 97 ? 18.168 -9.390 -10.252 1.00 74.31 97 SER A O 1
ATOM 722 N N . ALA A 1 98 ? 16.988 -7.521 -10.624 1.00 71.31 98 ALA A N 1
ATOM 723 C CA . ALA A 1 98 ? 17.300 -7.444 -12.048 1.00 71.31 98 ALA A CA 1
ATOM 724 C C . ALA A 1 98 ? 18.805 -7.255 -12.312 1.00 71.31 98 ALA A C 1
ATOM 726 O O . ALA A 1 98 ? 19.347 -7.901 -13.204 1.00 71.31 98 ALA A O 1
ATOM 727 N N . ALA A 1 99 ? 19.500 -6.426 -11.524 1.00 71.75 99 ALA A N 1
ATOM 728 C CA . ALA A 1 99 ? 20.946 -6.229 -11.649 1.00 71.75 99 ALA A CA 1
ATOM 729 C C . ALA A 1 99 ? 21.743 -7.515 -11.366 1.00 71.75 99 ALA A C 1
ATOM 731 O O . ALA A 1 99 ? 22.698 -7.807 -12.083 1.00 71.75 99 ALA A O 1
ATOM 732 N N . VAL A 1 100 ? 21.325 -8.304 -10.368 1.00 73.25 100 VAL A N 1
ATOM 733 C CA . VAL A 1 100 ? 21.952 -9.596 -10.034 1.00 73.25 100 VAL A CA 1
ATOM 734 C C . VAL A 1 100 ? 21.758 -10.626 -11.150 1.00 73.25 100 VAL A C 1
ATOM 736 O O . VAL A 1 100 ? 22.681 -11.374 -11.452 1.00 73.25 100 VAL A O 1
ATOM 739 N N . VAL A 1 101 ? 20.576 -10.668 -11.772 1.00 67.75 101 VAL A N 1
ATOM 740 C CA . VAL A 1 101 ? 20.232 -11.685 -12.782 1.00 67.75 101 VAL A CA 1
ATOM 741 C C . VAL A 1 101 ? 20.723 -11.317 -14.189 1.00 67.75 101 VAL A C 1
ATOM 743 O O . VAL A 1 101 ? 21.106 -12.202 -14.947 1.00 67.75 101 VAL A O 1
ATOM 746 N N . LEU A 1 102 ? 20.717 -10.030 -14.552 1.00 63.91 102 LEU A N 1
ATOM 747 C CA . LEU A 1 102 ? 20.973 -9.559 -15.923 1.00 63.91 102 LEU A CA 1
ATOM 748 C C . LEU A 1 102 ? 22.316 -8.825 -16.092 1.00 63.91 102 LEU A C 1
ATOM 750 O O . LEU A 1 102 ? 22.594 -8.311 -17.173 1.00 63.91 102 LEU A O 1
ATOM 754 N N . GLY A 1 103 ? 23.146 -8.742 -15.045 1.00 61.28 103 GLY A N 1
ATOM 755 C CA . GLY A 1 103 ? 24.485 -8.133 -15.106 1.00 61.28 103 GLY A CA 1
ATOM 756 C C . GLY A 1 103 ? 24.499 -6.619 -15.372 1.00 61.28 103 GLY A C 1
ATOM 757 O O . GLY A 1 103 ? 25.502 -6.086 -15.840 1.00 61.28 103 GLY A O 1
ATOM 758 N N . GLY A 1 104 ? 23.386 -5.921 -15.118 1.00 56.22 104 GLY A N 1
ATOM 759 C CA . GLY A 1 104 ? 23.164 -4.532 -15.540 1.00 56.22 104 GLY A CA 1
ATOM 760 C C . GLY A 1 104 ? 23.414 -3.449 -14.475 1.00 56.22 104 GLY A C 1
ATOM 761 O O . GLY A 1 104 ? 23.113 -3.613 -13.296 1.00 56.22 104 GLY A O 1
ATOM 762 N N . SER A 1 105 ? 23.866 -2.278 -14.942 1.00 54.22 105 SER A N 1
ATOM 763 C CA . SER A 1 105 ? 24.220 -1.036 -14.214 1.00 54.22 105 SER A CA 1
ATOM 764 C C . SER A 1 105 ? 23.052 -0.271 -13.536 1.00 54.22 105 SER A C 1
ATOM 766 O O . SER A 1 105 ? 23.229 0.864 -13.094 1.00 54.22 105 SER A O 1
ATOM 768 N N . ILE A 1 106 ? 21.839 -0.827 -13.450 1.00 58.22 106 ILE A N 1
ATOM 769 C CA . ILE A 1 106 ? 20.605 -0.063 -13.130 1.00 58.22 106 ILE A CA 1
ATOM 770 C C . ILE A 1 106 ? 20.339 0.039 -11.605 1.00 58.22 106 ILE A C 1
ATOM 772 O O . ILE A 1 106 ? 19.277 0.482 -11.172 1.00 58.22 106 ILE A O 1
ATOM 776 N N . MET A 1 107 ? 21.307 -0.322 -10.752 1.00 56.03 107 MET A N 1
ATOM 777 C CA . MET A 1 107 ? 21.102 -0.494 -9.300 1.00 56.03 107 MET A CA 1
ATOM 778 C C . MET A 1 107 ? 20.534 0.728 -8.552 1.00 56.03 107 MET A C 1
ATOM 780 O O . MET A 1 107 ? 19.941 0.541 -7.493 1.00 56.03 107 MET A O 1
ATOM 784 N N . ASN A 1 108 ? 20.649 1.949 -9.085 1.00 63.25 108 ASN A N 1
ATOM 785 C CA . ASN A 1 108 ? 20.327 3.180 -8.347 1.00 63.25 108 ASN A CA 1
ATOM 786 C C . ASN A 1 108 ? 19.073 3.933 -8.827 1.00 63.25 108 ASN A C 1
ATOM 788 O O . ASN A 1 108 ? 18.745 4.973 -8.263 1.00 63.25 108 ASN A O 1
ATOM 792 N N . LEU A 1 109 ? 18.359 3.440 -9.847 1.00 70.88 109 LEU A N 1
ATOM 793 C CA . LEU A 1 109 ? 17.181 4.141 -10.390 1.00 70.88 109 LEU A CA 1
ATOM 794 C C . LEU A 1 109 ? 15.843 3.663 -9.805 1.00 70.88 109 LEU A C 1
ATOM 796 O O . LEU A 1 109 ? 14.827 4.333 -9.995 1.00 70.88 109 LEU A O 1
ATOM 800 N N . GLY A 1 110 ? 15.825 2.549 -9.064 1.00 72.69 110 GLY A N 1
ATOM 801 C CA . GLY A 1 110 ? 14.598 1.929 -8.552 1.00 72.69 110 GLY A CA 1
ATOM 802 C C . GLY A 1 110 ? 13.752 2.874 -7.703 1.00 72.69 110 GLY A C 1
ATOM 803 O O . GLY A 1 110 ? 12.562 3.037 -7.962 1.00 72.69 110 GLY A O 1
ATOM 804 N N . GLY A 1 111 ? 14.361 3.583 -6.751 1.00 77.19 111 GLY A N 1
ATOM 805 C CA . GLY A 1 111 ? 13.631 4.543 -5.917 1.00 77.19 111 GLY A CA 1
ATOM 806 C C . GLY A 1 111 ? 12.962 5.680 -6.706 1.00 77.19 111 GLY A C 1
ATOM 807 O O . GLY A 1 111 ? 11.807 6.015 -6.443 1.00 77.19 111 GLY A O 1
ATOM 808 N N . ALA A 1 112 ? 13.645 6.239 -7.709 1.00 79.94 112 ALA A N 1
ATOM 809 C CA . ALA A 1 112 ? 13.086 7.297 -8.553 1.00 79.94 112 ALA A CA 1
ATOM 810 C C . ALA A 1 112 ? 11.922 6.783 -9.414 1.00 79.94 112 ALA A C 1
AT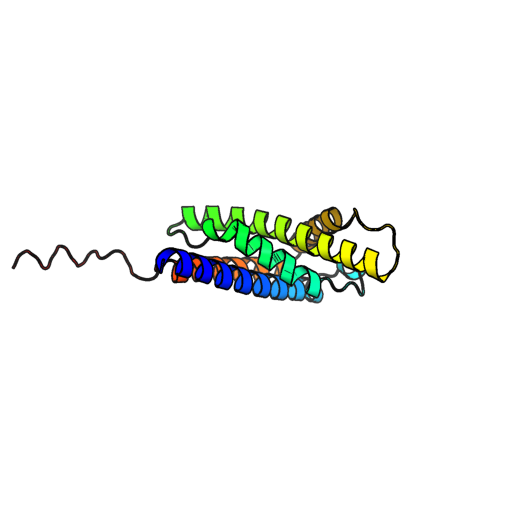OM 812 O O . ALA A 1 112 ? 10.879 7.432 -9.489 1.00 79.94 112 ALA A O 1
ATOM 813 N N . LEU A 1 113 ? 12.065 5.585 -9.994 1.00 77.12 113 LEU A N 1
ATOM 814 C CA . LEU A 1 113 ? 10.997 4.924 -10.747 1.00 77.12 113 LEU A CA 1
ATOM 815 C C . LEU A 1 113 ? 9.767 4.668 -9.869 1.00 77.12 113 LEU A C 1
ATOM 817 O O . LEU A 1 113 ? 8.648 4.950 -10.288 1.00 77.12 113 LEU A O 1
ATOM 821 N N . GLY A 1 114 ? 9.968 4.214 -8.629 1.00 78.00 114 GLY A N 1
ATOM 822 C CA . GLY A 1 114 ? 8.884 4.021 -7.669 1.00 78.00 114 GLY A CA 1
ATOM 823 C C . GLY A 1 114 ? 8.091 5.307 -7.409 1.00 78.00 114 GLY A C 1
ATOM 824 O O . GLY A 1 114 ? 6.859 5.285 -7.411 1.00 78.00 114 GLY A O 1
ATOM 825 N N . MET A 1 115 ? 8.766 6.445 -7.233 1.00 83.25 115 MET A N 1
ATOM 826 C CA . MET A 1 115 ? 8.083 7.732 -7.044 1.00 83.25 115 MET A CA 1
ATOM 827 C C . MET A 1 115 ? 7.324 8.182 -8.296 1.00 83.25 115 MET A C 1
ATOM 829 O O . MET A 1 115 ? 6.176 8.610 -8.182 1.00 83.25 115 MET A O 1
ATOM 833 N N . LEU A 1 116 ? 7.932 8.045 -9.479 1.00 82.00 116 LEU A N 1
ATOM 834 C CA . LEU A 1 116 ? 7.295 8.402 -10.749 1.00 82.00 116 LEU A CA 1
ATOM 835 C C . LEU A 1 116 ? 6.013 7.604 -10.986 1.00 82.00 116 LEU A C 1
ATOM 837 O O . LEU A 1 116 ? 5.004 8.190 -11.365 1.00 82.00 116 LEU A O 1
ATOM 841 N N . VAL A 1 117 ? 6.020 6.299 -10.692 1.00 79.75 117 VAL A N 1
ATOM 842 C CA . VAL A 1 117 ? 4.825 5.452 -10.817 1.00 79.75 117 VAL A CA 1
ATOM 843 C C . VAL A 1 117 ? 3.693 5.960 -9.927 1.00 79.75 117 VAL A C 1
ATOM 845 O O . VAL A 1 117 ? 2.555 5.998 -10.381 1.00 79.75 117 VAL A O 1
ATOM 848 N N . VAL A 1 118 ? 3.973 6.387 -8.691 1.00 84.94 118 VAL A N 1
ATOM 849 C CA . VAL A 1 118 ? 2.931 6.920 -7.792 1.00 84.94 118 VAL A CA 1
ATOM 850 C C . VAL A 1 118 ? 2.337 8.217 -8.340 1.00 84.94 118 VAL A C 1
ATOM 852 O O . VAL A 1 118 ? 1.117 8.365 -8.343 1.00 84.94 118 VAL A O 1
ATOM 855 N N . VAL A 1 119 ? 3.179 9.142 -8.809 1.00 85.62 119 VAL A N 1
ATOM 856 C CA . VAL A 1 119 ? 2.730 10.445 -9.328 1.00 85.62 119 VAL A CA 1
ATOM 857 C C . VAL A 1 119 ? 1.926 10.282 -10.618 1.00 85.62 119 VAL A C 1
ATOM 859 O O . VAL A 1 119 ? 0.854 10.866 -10.736 1.00 85.62 119 VAL A O 1
ATOM 862 N N . ASP A 1 120 ? 2.401 9.456 -11.549 1.00 82.69 120 ASP A N 1
ATOM 863 C CA . ASP A 1 120 ? 1.695 9.161 -12.801 1.00 82.69 120 ASP A CA 1
ATOM 864 C C . ASP A 1 120 ? 0.351 8.472 -12.531 1.00 82.69 120 ASP A C 1
ATOM 866 O O . ASP A 1 120 ? -0.689 8.909 -13.016 1.00 82.69 120 ASP A O 1
ATOM 870 N N . SER A 1 121 ? 0.338 7.481 -11.636 1.00 79.56 121 SER A N 1
ATOM 871 C CA . SER A 1 121 ? -0.881 6.762 -11.242 1.00 79.56 121 SER A CA 1
ATOM 872 C C . SER A 1 121 ? -1.927 7.655 -10.568 1.00 79.56 121 SER A C 1
ATOM 874 O O . SER A 1 121 ? -3.120 7.361 -10.630 1.00 79.56 121 SER A O 1
ATOM 876 N N . ALA A 1 122 ? -1.506 8.748 -9.924 1.00 83.88 122 ALA A N 1
ATOM 877 C CA . ALA A 1 122 ? -2.408 9.710 -9.296 1.00 83.88 122 ALA A CA 1
ATOM 878 C C . ALA A 1 122 ? -3.168 10.582 -10.312 1.00 83.88 122 ALA A C 1
ATOM 880 O O . ALA A 1 122 ? -4.073 11.314 -9.922 1.00 83.88 122 ALA A O 1
ATOM 881 N N . THR A 1 123 ? -2.837 10.513 -11.604 1.00 83.31 123 THR A N 1
ATOM 882 C CA . THR A 1 123 ? -3.625 11.171 -12.659 1.00 83.31 123 THR A CA 1
ATOM 883 C C . THR A 1 123 ? -4.884 10.382 -13.024 1.00 83.31 123 THR A C 1
ATOM 885 O O . THR A 1 123 ? -5.843 10.963 -13.530 1.00 83.31 123 THR A O 1
ATOM 888 N N . SER A 1 124 ? -4.922 9.086 -12.691 1.00 81.69 124 SER A N 1
ATOM 889 C CA . SER A 1 124 ? -6.023 8.186 -13.017 1.00 81.69 124 SER A CA 1
ATOM 890 C C . SER A 1 124 ? -7.111 8.189 -11.936 1.00 81.69 124 SER A C 1
ATOM 892 O O . SER A 1 124 ? -6.874 7.704 -10.819 1.00 81.69 124 SER A O 1
ATOM 894 N N . PRO A 1 125 ? -8.349 8.627 -12.241 1.00 85.62 125 PRO A N 1
ATOM 895 C CA . PRO A 1 125 ? -9.449 8.577 -11.279 1.00 85.62 125 PRO A CA 1
ATOM 896 C C . PRO A 1 125 ? -9.747 7.150 -10.807 1.00 85.62 125 PRO A C 1
ATOM 898 O O . PRO A 1 125 ? -10.040 6.932 -9.632 1.00 85.62 125 PRO A O 1
ATOM 901 N N . LEU A 1 126 ? -9.624 6.162 -11.703 1.00 86.19 126 LEU A N 1
ATOM 902 C CA . LEU A 1 126 ? -9.860 4.756 -11.381 1.00 86.19 126 LEU A CA 1
ATOM 903 C C . LEU A 1 126 ? -8.849 4.245 -10.349 1.00 86.19 126 LEU A C 1
ATOM 905 O O . LEU A 1 126 ? -9.244 3.631 -9.355 1.00 86.19 126 LEU A O 1
ATOM 909 N N . VAL A 1 127 ? -7.557 4.522 -10.553 1.00 86.19 127 VAL A N 1
ATOM 910 C CA . VAL A 1 127 ? -6.510 4.101 -9.613 1.00 86.19 127 VAL A CA 1
ATOM 911 C C . VAL A 1 127 ? -6.694 4.785 -8.264 1.00 86.19 127 VAL A C 1
ATOM 913 O O . VAL A 1 127 ? -6.606 4.112 -7.237 1.00 86.19 127 VAL A O 1
ATOM 916 N N . ILE A 1 128 ? -7.026 6.081 -8.247 1.00 89.25 128 ILE A N 1
ATOM 917 C CA . ILE A 1 128 ? -7.327 6.806 -7.006 1.00 89.25 128 ILE A CA 1
ATOM 918 C C . ILE A 1 128 ? -8.499 6.154 -6.265 1.00 89.25 128 ILE A C 1
ATOM 920 O O . ILE A 1 128 ? -8.402 5.927 -5.060 1.00 89.25 128 ILE A O 1
ATOM 924 N N . CYS A 1 129 ? -9.591 5.810 -6.955 1.00 91.50 129 CYS A N 1
ATOM 925 C CA . CYS A 1 129 ? -10.737 5.143 -6.336 1.00 91.50 129 CYS A CA 1
ATOM 926 C C . CYS A 1 129 ? -10.356 3.785 -5.733 1.00 91.50 129 CYS A C 1
ATOM 928 O O . CYS A 1 129 ? -10.673 3.517 -4.573 1.00 91.50 129 CYS A O 1
ATOM 930 N N . VAL A 1 130 ? -9.644 2.938 -6.484 1.00 90.56 130 VAL A N 1
ATOM 931 C CA . VAL A 1 130 ? -9.197 1.622 -5.996 1.00 90.56 130 VAL A CA 1
ATOM 932 C C . VAL A 1 130 ? -8.238 1.771 -4.812 1.00 90.56 130 VAL A C 1
ATOM 934 O O . VAL A 1 130 ? -8.345 1.038 -3.824 1.00 90.56 130 VAL A O 1
ATOM 937 N N . TRP A 1 131 ? -7.331 2.747 -4.873 1.00 93.50 131 TRP A N 1
ATOM 938 C CA . TRP A 1 131 ? -6.408 3.071 -3.792 1.00 93.50 131 TRP A CA 1
ATOM 939 C C . TRP A 1 131 ? -7.152 3.534 -2.535 1.00 93.50 131 TRP A C 1
ATOM 941 O O . TRP A 1 131 ? -6.943 2.962 -1.466 1.00 93.50 131 TRP A O 1
ATOM 951 N N . LEU A 1 132 ? -8.081 4.488 -2.652 1.00 94.56 132 LEU A N 1
ATOM 952 C CA . LEU A 1 132 ? -8.883 4.986 -1.530 1.00 94.56 132 LEU A CA 1
ATOM 953 C C . LEU A 1 132 ? -9.676 3.862 -0.859 1.00 94.56 132 LEU A C 1
ATOM 955 O O . LEU A 1 132 ? -9.648 3.741 0.366 1.00 94.56 132 LEU A O 1
ATOM 959 N N . LEU A 1 133 ? -10.339 3.012 -1.649 1.00 94.81 133 LEU A N 1
ATOM 960 C CA . LEU A 1 133 ? -11.090 1.864 -1.137 1.00 94.81 133 LEU A CA 1
ATOM 961 C C . LEU A 1 133 ? -10.178 0.876 -0.402 1.00 94.81 133 LEU A C 1
ATOM 963 O O . LEU A 1 133 ? -10.518 0.411 0.688 1.00 94.81 133 LEU A O 1
ATOM 967 N N . SER A 1 134 ? -8.994 0.605 -0.951 1.00 93.56 134 SER A N 1
ATOM 968 C CA . SER A 1 134 ? -8.005 -0.278 -0.328 1.00 93.56 134 SER A CA 1
ATOM 969 C C . SER A 1 134 ? -7.498 0.288 1.002 1.00 93.56 134 SER A C 1
ATOM 971 O O . SER A 1 134 ? -7.448 -0.422 2.008 1.00 93.56 134 SER A O 1
ATOM 973 N N . MET A 1 135 ? -7.180 1.584 1.051 1.00 95.31 135 MET A N 1
ATOM 974 C CA . MET A 1 135 ? -6.694 2.250 2.264 1.00 95.31 135 MET A CA 1
ATOM 975 C C . MET A 1 135 ? -7.785 2.365 3.332 1.00 95.31 135 MET A C 1
ATOM 977 O O . MET A 1 135 ? -7.514 2.159 4.518 1.00 95.31 135 MET A O 1
ATOM 981 N N . ALA A 1 136 ? -9.033 2.612 2.928 1.00 94.38 136 ALA A N 1
ATOM 982 C CA . ALA A 1 136 ? -10.183 2.576 3.823 1.00 94.38 136 ALA A CA 1
ATOM 983 C C . ALA A 1 136 ? -10.393 1.171 4.409 1.00 94.38 136 ALA A C 1
ATOM 985 O O . ALA A 1 136 ? -10.564 1.030 5.623 1.00 94.38 136 ALA A O 1
ATOM 986 N N . ALA A 1 137 ? -10.303 0.122 3.586 1.00 95.25 137 ALA A N 1
ATOM 987 C CA . ALA A 1 137 ? -10.395 -1.260 4.049 1.00 95.25 137 ALA A CA 1
ATOM 988 C C . ALA A 1 137 ? -9.280 -1.603 5.051 1.00 95.25 137 ALA A C 1
ATOM 990 O O . ALA A 1 137 ? -9.560 -2.179 6.103 1.00 95.25 137 ALA A O 1
ATOM 991 N N . LEU A 1 138 ? -8.035 -1.187 4.789 1.00 94.44 138 LEU A N 1
ATOM 992 C CA . LEU A 1 138 ? -6.913 -1.355 5.721 1.00 94.44 138 LEU A CA 1
ATOM 993 C C . LEU A 1 138 ? -7.136 -0.595 7.034 1.00 94.44 138 LEU A C 1
ATOM 995 O O . LEU A 1 138 ? -6.882 -1.134 8.114 1.00 94.44 138 LEU A O 1
ATOM 999 N N . HIS A 1 139 ? -7.661 0.630 6.969 1.00 94.06 139 HIS A N 1
ATOM 1000 C CA . HIS A 1 139 ? -8.003 1.406 8.157 1.00 94.06 139 HIS A CA 1
ATOM 1001 C C . HIS A 1 139 ? -9.040 0.682 9.029 1.00 94.06 139 HIS A C 1
ATOM 1003 O O . HIS A 1 139 ? -8.833 0.515 10.236 1.00 94.06 139 HIS A O 1
ATOM 1009 N N . LEU A 1 140 ? -10.122 0.193 8.418 1.00 93.19 140 LEU A N 1
ATOM 1010 C CA . LEU A 1 140 ? -11.181 -0.549 9.104 1.00 93.19 140 LEU A CA 1
ATOM 1011 C C . LEU A 1 140 ? -10.693 -1.902 9.636 1.00 93.19 140 LEU A C 1
ATOM 1013 O O . LEU A 1 140 ? -11.018 -2.267 10.769 1.00 93.19 140 LEU A O 1
ATOM 1017 N N . LEU A 1 141 ? -9.867 -2.618 8.869 1.00 92.88 141 LEU A N 1
ATOM 1018 C CA . LEU A 1 141 ? -9.222 -3.853 9.307 1.00 92.88 141 LEU A CA 1
ATOM 1019 C C . LEU A 1 141 ? -8.371 -3.594 10.550 1.00 92.88 141 LEU A C 1
ATOM 1021 O O . LEU A 1 141 ? -8.503 -4.304 11.546 1.00 92.88 141 LEU A O 1
ATOM 1025 N N . ARG A 1 142 ? -7.536 -2.548 10.539 1.00 91.31 142 ARG A N 1
ATOM 1026 C CA . ARG A 1 142 ? -6.701 -2.214 11.695 1.00 91.31 142 ARG A CA 1
ATOM 1027 C C . ARG A 1 142 ? -7.539 -1.820 12.904 1.00 91.31 142 ARG A C 1
ATOM 1029 O O . ARG A 1 142 ? -7.197 -2.215 14.016 1.00 91.31 142 ARG A O 1
ATOM 1036 N N . ARG A 1 143 ? -8.644 -1.098 12.702 1.00 89.12 143 ARG A N 1
ATOM 1037 C CA . ARG A 1 143 ? -9.597 -0.775 13.774 1.00 89.12 143 ARG A CA 1
ATOM 1038 C C . ARG A 1 143 ? -10.192 -2.041 14.388 1.00 89.12 143 ARG A C 1
ATOM 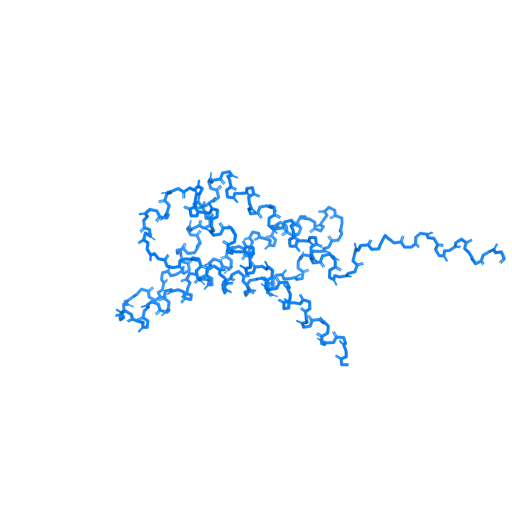1040 O O . ARG A 1 143 ? -10.232 -2.162 15.609 1.00 89.12 143 ARG A O 1
ATOM 1047 N N . LYS A 1 144 ? -10.590 -3.009 13.554 1.00 87.12 144 LYS A N 1
ATOM 1048 C CA . LYS A 1 144 ? -11.086 -4.319 14.001 1.00 87.12 144 LYS A CA 1
ATOM 1049 C C . LYS A 1 144 ? -10.028 -5.083 14.795 1.00 87.12 144 LYS A C 1
ATOM 1051 O O . LYS A 1 144 ? -10.328 -5.568 15.879 1.00 87.12 144 LYS A O 1
ATOM 1056 N N . LEU A 1 145 ? -8.791 -5.135 14.297 1.00 85.69 145 LEU A N 1
ATOM 1057 C CA . LEU A 1 145 ? -7.674 -5.798 14.981 1.00 85.69 145 LEU A CA 1
ATOM 1058 C C . LEU A 1 145 ? -7.358 -5.160 16.343 1.00 85.69 145 LEU A C 1
ATOM 1060 O O . LEU A 1 145 ? -6.978 -5.869 17.261 1.00 85.69 145 LEU A O 1
ATOM 1064 N N . ARG A 1 146 ? -7.578 -3.849 16.505 1.00 82.94 146 ARG A N 1
ATOM 1065 C CA . ARG A 1 146 ? -7.447 -3.143 17.794 1.00 82.94 146 ARG A CA 1
ATOM 1066 C C . ARG A 1 146 ? -8.641 -3.332 18.744 1.00 82.94 146 ARG A C 1
ATOM 1068 O O . ARG A 1 146 ? -8.625 -2.770 19.834 1.00 82.94 146 ARG A O 1
ATOM 1075 N N . GLY A 1 147 ? -9.686 -4.058 18.340 1.00 75.81 147 GLY A N 1
ATOM 1076 C CA . GLY A 1 147 ? -10.910 -4.246 19.129 1.00 75.81 147 GLY A CA 1
ATOM 1077 C C . GLY A 1 147 ? -11.933 -3.104 19.031 1.00 75.81 147 GLY A C 1
ATOM 1078 O O . GLY A 1 147 ? -12.931 -3.119 19.746 1.00 75.81 147 GLY A O 1
ATOM 1079 N N . GLY A 1 148 ? -11.739 -2.135 18.128 1.00 60.97 148 GLY A N 1
ATOM 1080 C CA . GLY A 1 148 ? -12.557 -0.917 18.000 1.00 60.97 148 GLY A CA 1
ATOM 1081 C C . GLY A 1 148 ? -13.935 -1.093 17.345 1.00 60.97 148 GLY A C 1
ATOM 1082 O O . GLY A 1 148 ? -14.429 -0.158 16.722 1.00 60.97 148 GLY A O 1
ATOM 1083 N N . TRP A 1 149 ? -14.527 -2.290 17.408 1.00 52.88 149 TRP A N 1
ATOM 1084 C CA . TRP A 1 149 ? -15.911 -2.552 16.970 1.00 52.88 149 TRP A CA 1
ATOM 1085 C C . TRP A 1 149 ? -16.916 -2.536 18.131 1.00 52.88 149 TRP A C 1
ATOM 1087 O O . TRP A 1 149 ? -18.120 -2.550 17.895 1.00 52.88 149 TRP A O 1
ATOM 1097 N N . ILE A 1 150 ? -16.440 -2.496 19.379 1.00 49.47 150 ILE A N 1
ATOM 1098 C CA . ILE A 1 150 ? -17.303 -2.405 20.558 1.00 49.47 150 ILE A CA 1
ATOM 1099 C C . ILE A 1 150 ? -17.504 -0.911 20.857 1.00 49.47 150 ILE A C 1
ATOM 1101 O O . ILE A 1 150 ? -16.521 -0.247 21.194 1.00 49.47 150 ILE A O 1
ATOM 1105 N N . PRO A 1 151 ? -18.725 -0.352 20.742 1.00 45.28 151 PRO A N 1
ATOM 1106 C CA . PRO A 1 151 ? -18.974 1.019 21.175 1.00 45.28 151 PRO A CA 1
ATOM 1107 C C . PRO A 1 151 ? -18.596 1.165 22.659 1.00 45.28 151 PRO A C 1
ATOM 1109 O O . PRO A 1 151 ? -18.758 0.204 23.422 1.00 45.28 151 PRO A O 1
ATOM 1112 N N . PRO A 1 152 ? -18.093 2.335 23.103 1.00 44.78 152 PRO A N 1
ATOM 1113 C CA . PRO A 1 152 ? -17.781 2.554 24.509 1.00 44.78 152 PRO A CA 1
ATOM 1114 C C . PRO A 1 152 ? -19.008 2.180 25.340 1.00 44.78 152 PRO A C 1
ATOM 1116 O O . PRO A 1 152 ? -20.118 2.629 25.054 1.00 44.78 152 PRO A O 1
ATOM 1119 N N . ARG A 1 153 ? -18.813 1.301 26.331 1.00 47.06 153 ARG A N 1
ATOM 1120 C CA . ARG A 1 153 ? -19.846 0.837 27.266 1.00 47.06 153 ARG A CA 1
ATOM 1121 C C . ARG A 1 153 ? -20.436 2.031 28.026 1.00 47.06 153 ARG A C 1
ATOM 1123 O O . ARG A 1 153 ? -20.096 2.274 29.176 1.00 47.06 153 ARG A O 1
ATOM 1130 N N . ILE A 1 154 ? -21.382 2.733 27.411 1.00 49.34 154 ILE A N 1
ATOM 1131 C CA . ILE A 1 154 ? -22.271 3.701 28.067 1.00 49.34 154 ILE A CA 1
ATOM 1132 C C . ILE A 1 154 ? -23.235 2.968 29.031 1.00 49.34 154 ILE A C 1
ATOM 1134 O O . ILE A 1 154 ? -23.882 3.582 29.870 1.00 49.34 154 ILE A O 1
ATOM 1138 N N . TRP A 1 155 ? -23.273 1.631 28.995 1.00 42.91 155 TRP A N 1
ATOM 1139 C CA . TRP A 1 155 ? -24.237 0.810 29.729 1.00 42.91 155 TRP A CA 1
ATOM 1140 C C . TRP A 1 155 ? -23.744 0.168 31.034 1.00 42.91 155 TRP A C 1
ATOM 1142 O O . TRP A 1 155 ? -24.545 -0.471 31.704 1.00 42.91 155 TRP A O 1
ATOM 1152 N N . SER A 1 156 ? -22.486 0.339 31.467 1.00 45.12 156 SER A N 1
ATOM 1153 C CA . SER A 1 156 ? -22.030 -0.315 32.716 1.00 45.12 156 SER A CA 1
ATOM 1154 C C . SER A 1 156 ? -22.121 0.543 33.985 1.00 45.12 156 SER A C 1
ATOM 1156 O O . SER A 1 156 ? -21.751 0.058 35.049 1.00 45.12 156 SER A O 1
ATOM 1158 N N . ARG A 1 157 ? -22.597 1.797 33.914 1.00 47.97 157 ARG A N 1
ATOM 1159 C CA . ARG A 1 157 ? -22.816 2.635 35.115 1.00 47.97 157 ARG A CA 1
ATOM 1160 C C . ARG A 1 157 ? -24.270 2.732 35.579 1.00 47.97 157 ARG A C 1
ATOM 1162 O O . ARG A 1 157 ? -24.492 3.216 36.678 1.00 47.97 157 ARG A O 1
ATOM 1169 N N . LYS A 1 158 ? -25.248 2.250 34.801 1.00 48.47 158 LYS A N 1
ATOM 1170 C CA . LYS A 1 158 ? -26.667 2.243 35.214 1.00 48.47 158 LYS A CA 1
ATOM 1171 C C . LYS A 1 158 ? -27.134 0.954 35.906 1.00 48.47 158 LYS A C 1
ATOM 1173 O O . LYS A 1 158 ? -28.262 0.917 36.367 1.00 48.47 158 LYS A O 1
ATOM 1178 N N .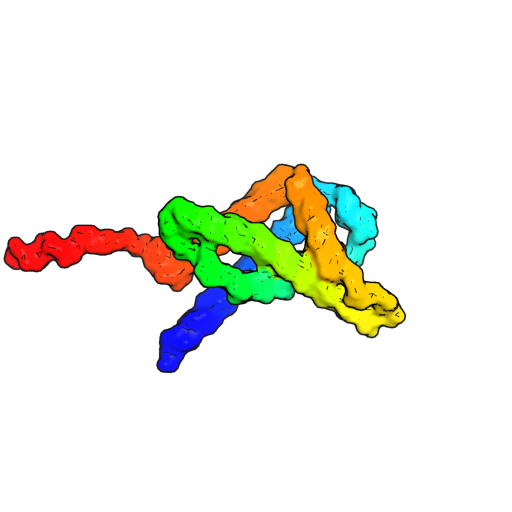 MET A 1 159 ? -26.291 -0.078 36.007 1.00 44.00 159 MET A N 1
ATOM 1179 C CA . MET A 1 159 ? -26.650 -1.356 36.654 1.00 44.00 159 MET A CA 1
ATOM 1180 C C . MET A 1 159 ? -26.048 -1.556 38.054 1.00 44.00 159 MET A C 1
ATOM 1182 O O . MET A 1 159 ? -26.188 -2.629 38.619 1.00 44.00 159 MET A O 1
ATOM 1186 N N . LEU A 1 160 ? -25.388 -0.543 38.626 1.00 49.22 160 LEU A N 1
ATOM 1187 C CA . LEU A 1 160 ? -24.860 -0.594 40.001 1.00 49.22 160 LEU A CA 1
ATOM 1188 C C . LEU A 1 160 ? -25.656 0.292 40.974 1.00 49.22 160 LEU A C 1
ATOM 1190 O O . LEU A 1 160 ? -25.148 0.653 42.029 1.00 49.22 160 LEU A O 1
ATOM 1194 N N . SER A 1 161 ? -26.886 0.671 40.616 1.00 51.72 161 SER A N 1
ATOM 1195 C CA . SER A 1 161 ? -27.765 1.484 41.467 1.00 51.72 161 SER A CA 1
ATOM 1196 C C . SER A 1 161 ? -29.169 0.890 41.631 1.00 51.72 161 SER A C 1
ATOM 1198 O O . SER A 1 161 ? -30.139 1.647 41.673 1.00 51.72 161 SER A O 1
ATOM 1200 N N . LEU A 1 162 ? -29.279 -0.439 41.683 1.00 44.69 162 LEU A N 1
ATOM 1201 C CA . LEU A 1 162 ? -30.464 -1.146 42.173 1.00 44.69 162 LEU A CA 1
ATOM 1202 C C . LEU A 1 162 ? -30.023 -2.260 43.118 1.00 44.69 162 LEU A C 1
ATOM 1204 O O . LEU A 1 162 ? -29.133 -3.034 42.701 1.00 44.69 162 LEU A O 1
#

Organism: NCBI:txid1563671